Protein AF-A0AAV8YM05-F1 (afdb_monomer_lite)

Sequence (104 aa):
MAKRNELGEWKKRVKMEYVRLQQDKKSKKADDVKLAWNRNRNKMSNVLSEKQITWNDSKVTWPSGPKLPVHVSCMKSAEVIGSEGNSLSVGTVLNMYSIIVKSN

Foldseek 3Di:
DVVVVVVVVVVVVVVVVVVVVVVVVVVVVVVVVVVVVVVVVVVVVVVVVVVVVVVVPDPDDPPPDPPDPPCLVVADWDWDQDPVRDTDTDSDPDPPPDPPDDDD

Organism: NCBI:txid1586634

Structure (mmCIF, N/CA/C/O backbone):
data_AF-A0AAV8YM05-F1
#
_entry.id   AF-A0AAV8YM05-F1
#
loop_
_atom_site.group_PDB
_atom_site.id
_atom_site.type_symbol
_atom_site.label_atom_id
_atom_site.label_alt_id
_atom_site.label_comp_id
_atom_site.label_asym_id
_atom_site.label_entity_id
_atom_site.label_seq_id
_atom_site.pdbx_PDB_ins_code
_atom_site.Cartn_x
_atom_site.Cartn_y
_atom_site.Cartn_z
_atom_site.occupancy
_atom_site.B_iso_or_equiv
_atom_site.auth_seq_id
_atom_site.auth_comp_id
_atom_site.auth_asym_id
_atom_site.auth_atom_id
_atom_site.pdbx_PDB_model_num
ATOM 1 N N . MET A 1 1 ? -38.135 0.268 43.833 1.00 49.44 1 MET A N 1
ATOM 2 C CA . MET A 1 1 ? -37.383 1.333 43.123 1.00 49.44 1 MET A CA 1
ATOM 3 C C . MET A 1 1 ? -35.926 0.954 42.812 1.00 49.44 1 MET A C 1
ATOM 5 O O . MET A 1 1 ? -35.441 1.368 41.769 1.00 49.44 1 MET A O 1
ATOM 9 N N . ALA A 1 2 ? -35.260 0.111 43.617 1.00 60.53 2 ALA A N 1
ATOM 10 C CA . ALA A 1 2 ? -33.863 -0.317 43.413 1.00 60.53 2 ALA A CA 1
ATOM 11 C C . ALA A 1 2 ? -33.545 -0.922 42.023 1.00 60.53 2 ALA A C 1
ATOM 13 O O . ALA A 1 2 ? -32.627 -0.459 41.353 1.00 60.53 2 ALA A O 1
ATOM 14 N N . LYS A 1 3 ? -34.377 -1.849 41.519 1.00 58.75 3 LYS A N 1
ATOM 15 C CA . LYS A 1 3 ? -34.200 -2.489 40.192 1.00 58.75 3 LYS A CA 1
ATOM 16 C C . LYS A 1 3 ? -34.113 -1.511 39.008 1.00 58.75 3 LYS A C 1
ATOM 18 O O . LYS A 1 3 ? -33.468 -1.802 38.005 1.00 58.75 3 LYS A O 1
ATOM 23 N N . ARG A 1 4 ? -34.784 -0.354 39.090 1.00 62.53 4 ARG A N 1
ATOM 24 C CA . ARG A 1 4 ? -34.784 0.657 38.014 1.00 62.53 4 ARG A CA 1
ATOM 25 C C . ARG A 1 4 ? -33.474 1.452 37.994 1.00 62.53 4 ARG A C 1
ATOM 27 O O . ARG A 1 4 ? -32.995 1.792 36.915 1.00 62.53 4 ARG A O 1
ATOM 34 N N . ASN A 1 5 ? -32.885 1.686 39.167 1.00 65.94 5 ASN A N 1
ATOM 35 C CA . ASN A 1 5 ? -31.593 2.355 39.304 1.00 65.94 5 ASN A CA 1
ATOM 36 C C . ASN A 1 5 ? -30.441 1.445 38.852 1.00 65.94 5 ASN A C 1
ATOM 38 O O . ASN A 1 5 ? -29.568 1.907 38.123 1.00 65.94 5 ASN A O 1
ATOM 42 N N . GLU A 1 6 ? -30.484 0.146 39.164 1.00 76.88 6 GLU A N 1
ATOM 43 C CA . GLU A 1 6 ? -29.483 -0.829 38.693 1.00 76.88 6 GLU A CA 1
ATOM 44 C C . GLU A 1 6 ? -29.430 -0.937 37.163 1.00 76.88 6 GLU A C 1
ATOM 46 O O . GLU A 1 6 ? -28.349 -0.932 36.576 1.00 76.88 6 GLU A O 1
ATOM 51 N N . LEU A 1 7 ? -30.587 -0.960 36.490 1.00 86.94 7 LEU A N 1
ATOM 52 C CA . LEU A 1 7 ? -30.641 -1.001 35.025 1.00 86.94 7 LEU A CA 1
ATOM 53 C C . LEU A 1 7 ? -30.084 0.285 34.387 1.00 86.94 7 LEU A C 1
ATOM 55 O O . LEU A 1 7 ? -29.457 0.236 33.327 1.00 86.94 7 LEU A O 1
ATOM 59 N N . GLY A 1 8 ? -30.315 1.439 35.019 1.00 88.81 8 GLY A N 1
ATOM 60 C CA . GLY A 1 8 ? -29.764 2.722 34.581 1.00 88.81 8 GLY A CA 1
ATOM 61 C C . GLY A 1 8 ? -28.240 2.769 34.702 1.00 88.81 8 GLY A C 1
ATOM 62 O O . GLY A 1 8 ? -27.557 3.138 33.747 1.00 88.81 8 GLY A O 1
ATOM 63 N N . GLU A 1 9 ? -27.705 2.330 35.839 1.00 92.06 9 GLU A N 1
ATOM 64 C CA . GLU A 1 9 ? -26.260 2.254 36.079 1.00 92.06 9 GLU A CA 1
ATOM 65 C C . GLU A 1 9 ? -25.575 1.229 35.168 1.00 92.06 9 GLU A C 1
ATOM 67 O O . GLU A 1 9 ? -24.514 1.509 34.605 1.00 92.06 9 GLU A O 1
ATOM 72 N N . TRP A 1 10 ? -26.214 0.083 34.918 1.00 94.25 10 TRP A N 1
ATOM 73 C CA . TRP A 1 10 ? -25.745 -0.889 33.931 1.00 94.25 10 TRP A CA 1
ATOM 74 C C . TRP A 1 10 ? -25.646 -0.276 32.530 1.00 94.25 10 TRP A C 1
ATOM 76 O O . TRP A 1 10 ? -24.597 -0.351 31.889 1.00 94.25 10 TRP A O 1
ATOM 86 N N . LYS A 1 11 ? -26.701 0.406 32.062 1.00 94.56 11 LYS A N 1
ATOM 87 C CA . LYS A 1 11 ? -26.699 1.076 30.750 1.00 94.56 11 LYS A CA 1
ATOM 88 C C . LYS A 1 11 ? -25.593 2.128 30.634 1.00 94.56 11 LYS A C 1
ATOM 90 O O . LYS A 1 11 ? -24.962 2.221 29.581 1.00 94.56 11 LYS A O 1
ATOM 95 N N . LYS A 1 12 ? -25.327 2.896 31.697 1.00 95.19 12 LYS A N 1
ATOM 96 C CA . LYS A 1 12 ? -24.212 3.858 31.727 1.00 95.19 12 LYS A CA 1
ATOM 97 C C . LYS A 1 12 ? -22.863 3.154 31.580 1.00 95.19 12 LYS A C 1
ATOM 99 O O . LYS A 1 12 ? -22.071 3.560 30.735 1.00 95.19 12 LYS A O 1
ATOM 104 N N . ARG A 1 13 ? -22.622 2.080 32.339 1.00 96.12 13 ARG A N 1
ATOM 105 C CA . ARG A 1 13 ? -21.378 1.290 32.261 1.00 96.12 13 ARG A CA 1
ATOM 106 C C . ARG A 1 13 ? -21.162 0.694 30.875 1.00 96.12 13 ARG A C 1
ATOM 108 O O . ARG A 1 13 ? -20.082 0.849 30.317 1.00 96.12 13 ARG A O 1
ATOM 115 N N . VAL A 1 14 ? -22.203 0.108 30.281 1.00 97.56 14 VAL A N 1
ATOM 116 C CA . VAL A 1 14 ? -22.143 -0.441 28.917 1.00 97.56 14 VAL A CA 1
ATOM 117 C C . VAL A 1 14 ? -21.789 0.644 27.902 1.00 97.56 14 VAL A C 1
ATOM 119 O O . VAL A 1 14 ? -20.926 0.429 27.055 1.00 97.56 14 VAL A O 1
ATOM 122 N N . LYS A 1 15 ? -22.408 1.828 27.994 1.00 96.81 15 LYS A N 1
ATOM 123 C CA . LYS A 1 15 ? -22.096 2.944 27.094 1.00 96.81 15 LYS A CA 1
ATOM 124 C C . LYS A 1 15 ? -20.645 3.412 27.246 1.00 96.81 15 LYS A C 1
ATOM 126 O O . LYS A 1 15 ? -19.991 3.661 26.237 1.00 96.81 15 LYS A O 1
ATOM 131 N N . MET A 1 16 ? -20.144 3.521 28.477 1.00 97.25 16 MET A N 1
ATOM 132 C CA . MET A 1 16 ? -18.756 3.919 28.735 1.00 97.25 16 MET A CA 1
ATOM 133 C C . MET A 1 16 ? -17.759 2.899 28.177 1.00 97.25 16 MET A C 1
ATOM 135 O O . MET A 1 16 ? -16.847 3.285 27.450 1.00 97.25 16 MET A O 1
ATOM 139 N N . GLU A 1 17 ? -17.969 1.605 28.432 1.00 97.88 17 GLU A N 1
ATOM 140 C CA . GLU A 1 17 ? -17.105 0.549 27.890 1.00 97.88 17 GLU A CA 1
ATOM 141 C C . GLU A 1 17 ? -17.167 0.480 26.365 1.00 97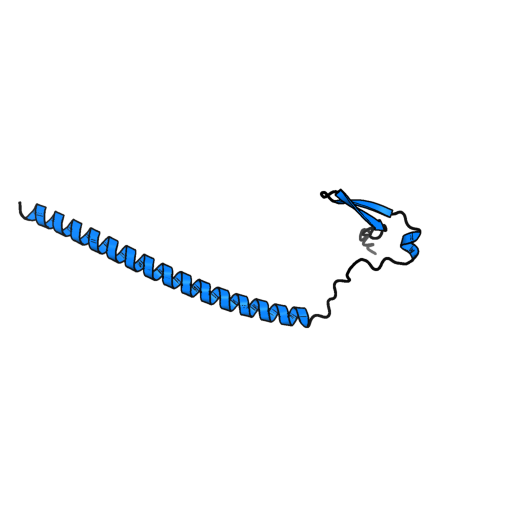.88 17 GLU A C 1
ATOM 143 O O . GLU A 1 17 ? -16.138 0.326 25.711 1.00 97.88 17 GLU A O 1
ATOM 148 N N . TYR A 1 18 ? -18.350 0.660 25.774 1.00 98.06 18 TYR A N 1
ATOM 149 C CA . TYR A 1 18 ? -18.493 0.718 24.323 1.00 98.06 18 TYR A CA 1
ATOM 150 C C . TYR A 1 18 ? -17.642 1.840 23.714 1.00 98.06 18 TYR A C 1
ATOM 152 O O . TYR A 1 18 ? -16.890 1.598 22.770 1.00 98.06 18 TYR A O 1
ATOM 160 N N . VAL A 1 19 ? -17.714 3.053 24.275 1.00 97.81 19 VAL A N 1
ATOM 161 C CA . VAL A 1 19 ? -16.928 4.200 23.795 1.00 97.81 19 VAL A CA 1
ATOM 162 C C . VAL A 1 19 ? -15.431 3.963 23.996 1.00 97.81 19 VAL A C 1
ATOM 164 O O . VAL A 1 19 ? -14.653 4.239 23.082 1.00 97.81 19 VAL A O 1
ATOM 167 N N . ARG A 1 20 ? -15.024 3.399 25.142 1.00 98.00 20 ARG A N 1
ATOM 168 C CA . ARG A 1 20 ? -13.627 3.032 25.415 1.00 98.00 20 ARG A CA 1
ATOM 169 C C . ARG A 1 20 ? -13.095 2.062 24.360 1.00 98.00 20 ARG A C 1
ATOM 171 O O . ARG A 1 20 ? -12.112 2.361 23.689 1.00 98.00 20 ARG A O 1
ATOM 178 N N . LEU A 1 21 ? -13.800 0.953 24.134 1.00 98.12 21 LEU A N 1
ATOM 179 C CA . LEU A 1 21 ? -13.421 -0.056 23.143 1.00 98.12 21 LEU A CA 1
ATOM 180 C C . LEU A 1 21 ? -13.420 0.497 21.717 1.00 98.12 21 LEU A C 1
ATOM 182 O O . LEU A 1 21 ? -12.584 0.109 20.901 1.00 98.12 21 LEU A O 1
ATOM 186 N N . GLN A 1 22 ? -14.355 1.389 21.388 1.00 98.25 22 GLN A N 1
ATOM 187 C CA . GLN A 1 22 ? -14.389 2.039 20.083 1.00 98.25 22 GLN A CA 1
ATOM 188 C C . GLN A 1 22 ? -13.153 2.921 19.875 1.00 98.25 22 GLN A C 1
ATOM 190 O O . GLN A 1 22 ? -12.542 2.862 18.804 1.00 98.25 22 GLN A O 1
ATOM 195 N N . GLN A 1 23 ? -12.775 3.707 20.884 1.00 97.50 23 GLN A N 1
ATOM 196 C CA . GLN A 1 23 ? -11.595 4.560 20.819 1.00 97.50 23 GLN A CA 1
ATOM 197 C C . GLN A 1 23 ? -10.315 3.725 20.717 1.00 97.50 23 GLN A C 1
ATOM 199 O O . GLN A 1 23 ? -9.499 3.990 19.835 1.00 97.50 23 GLN A O 1
ATOM 204 N N . ASP A 1 24 ? -10.185 2.664 21.514 1.00 97.94 24 ASP A N 1
ATOM 205 C CA . ASP A 1 24 ? -9.040 1.747 21.462 1.00 97.94 24 ASP A CA 1
ATOM 206 C C . ASP A 1 24 ? -8.905 1.093 20.079 1.00 97.94 24 ASP A C 1
ATOM 208 O O . ASP A 1 24 ? -7.825 1.080 19.483 1.00 97.94 24 ASP A O 1
ATOM 212 N N . LYS A 1 25 ? -10.018 0.613 19.505 1.00 98.25 25 LYS A N 1
ATOM 213 C CA . LYS A 1 25 ? -10.038 0.048 18.145 1.00 98.25 25 LYS A CA 1
ATOM 214 C C . LYS A 1 25 ? -9.665 1.079 17.084 1.00 98.25 25 LYS A C 1
ATOM 216 O O . LYS A 1 25 ? -8.945 0.744 16.143 1.00 98.25 25 LYS A O 1
ATOM 221 N N . LYS A 1 26 ? -10.154 2.317 17.208 1.00 97.81 26 LYS A N 1
ATOM 222 C CA . LYS A 1 26 ? -9.840 3.408 16.275 1.00 97.81 26 LYS A CA 1
ATOM 223 C C . LYS A 1 26 ? -8.353 3.751 16.318 1.00 97.81 26 LYS A C 1
ATOM 225 O O . LYS A 1 26 ? -7.743 3.851 15.256 1.00 97.81 26 LYS A O 1
ATOM 230 N N . SER A 1 27 ? -7.781 3.885 17.514 1.00 96.94 27 SER A N 1
ATOM 231 C CA . SER A 1 27 ? -6.354 4.157 17.708 1.00 96.94 27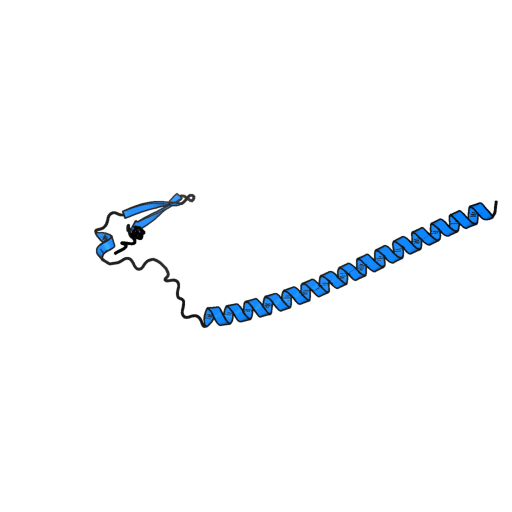 SER A CA 1
ATOM 232 C C . SER A 1 27 ? -5.499 3.032 17.128 1.00 96.94 27 SER A C 1
ATOM 234 O O . SER A 1 27 ? -4.656 3.293 16.275 1.00 96.94 27 SER A O 1
ATOM 236 N N . LYS A 1 28 ? -5.808 1.770 17.461 1.00 98.06 28 LYS A N 1
ATOM 237 C CA . LYS A 1 28 ? -5.097 0.608 16.909 1.00 98.06 28 LYS A CA 1
ATOM 238 C C . LYS A 1 28 ? -5.144 0.573 15.381 1.00 98.06 28 LYS A C 1
ATOM 240 O O . LYS A 1 28 ? -4.114 0.420 14.735 1.00 98.06 28 LYS A O 1
ATOM 245 N N . LYS A 1 29 ? -6.326 0.779 14.789 1.00 97.94 29 LYS A N 1
ATOM 246 C CA . LYS A 1 29 ? -6.477 0.822 13.328 1.00 97.94 29 LYS A CA 1
ATOM 247 C C . LYS A 1 29 ? -5.656 1.952 12.704 1.00 97.94 29 LYS A C 1
ATOM 249 O O . LYS A 1 29 ? -5.102 1.765 11.625 1.00 97.94 29 LYS A O 1
ATOM 254 N N . ALA A 1 30 ? -5.589 3.119 13.344 1.00 97.56 30 ALA A N 1
ATOM 255 C CA . ALA A 1 30 ? -4.782 4.229 12.848 1.00 97.56 30 ALA A CA 1
ATOM 256 C C . ALA A 1 30 ? -3.291 3.866 12.815 1.00 97.56 30 ALA A C 1
ATOM 258 O O . ALA A 1 30 ? -2.616 4.161 11.828 1.00 97.56 30 ALA A O 1
ATOM 259 N N . ASP A 1 31 ? -2.794 3.188 13.846 1.00 98.12 31 ASP A N 1
ATOM 260 C CA . ASP A 1 31 ? -1.399 2.751 13.907 1.00 98.12 31 ASP A CA 1
ATOM 261 C C . ASP A 1 31 ? -1.106 1.631 12.903 1.00 98.12 31 ASP A C 1
ATOM 263 O O . ASP A 1 31 ? -0.113 1.708 12.176 1.00 98.12 31 ASP A O 1
ATOM 267 N N . ASP A 1 32 ? -2.013 0.663 12.756 1.00 98.00 32 ASP A N 1
ATOM 268 C CA . ASP A 1 32 ? -1.909 -0.396 11.746 1.00 98.00 32 ASP A CA 1
ATOM 269 C C . ASP A 1 32 ? -1.843 0.189 10.325 1.00 98.00 32 ASP A C 1
ATOM 271 O O . ASP A 1 32 ? -1.004 -0.214 9.515 1.00 98.00 32 ASP A O 1
ATOM 275 N N . VAL A 1 33 ? -2.682 1.188 10.022 1.00 98.31 33 VAL A N 1
ATOM 276 C CA . VAL A 1 33 ? -2.674 1.883 8.724 1.00 98.31 33 VAL A CA 1
ATOM 277 C C . VAL A 1 33 ? -1.361 2.633 8.506 1.00 98.31 33 VAL A C 1
ATOM 279 O O . VAL A 1 33 ? -0.789 2.539 7.420 1.00 98.31 33 VAL A O 1
ATOM 282 N N . LYS A 1 34 ? -0.841 3.339 9.518 1.00 97.81 34 LYS A N 1
ATOM 283 C CA . LYS A 1 34 ? 0.458 4.030 9.422 1.00 97.81 34 LYS A CA 1
ATOM 284 C C . LYS A 1 34 ? 1.598 3.046 9.161 1.00 97.81 34 LYS A C 1
ATOM 286 O O . LYS A 1 34 ? 2.439 3.293 8.297 1.00 97.81 34 LYS A O 1
ATOM 291 N N . LEU A 1 35 ? 1.619 1.917 9.868 1.00 98.25 35 LEU A N 1
ATOM 292 C CA . LEU A 1 35 ? 2.618 0.868 9.665 1.00 98.25 35 LEU A CA 1
ATOM 293 C C . LEU A 1 35 ? 2.522 0.270 8.259 1.00 98.25 35 LEU A C 1
ATOM 295 O O . LEU A 1 35 ? 3.543 0.126 7.585 1.00 98.25 35 LEU A O 1
ATOM 299 N N . ALA A 1 36 ? 1.311 -0.041 7.793 1.00 98.06 36 ALA A N 1
ATOM 300 C CA . ALA A 1 36 ? 1.080 -0.557 6.448 1.00 98.06 36 ALA A CA 1
ATOM 301 C C . ALA A 1 36 ? 1.524 0.441 5.367 1.00 98.06 36 ALA A C 1
ATOM 303 O O . ALA A 1 36 ? 2.192 0.050 4.409 1.00 98.06 36 ALA A O 1
ATOM 304 N N . TRP A 1 37 ? 1.222 1.730 5.546 1.00 98.19 37 TRP A N 1
ATOM 305 C CA . TRP A 1 37 ? 1.660 2.797 4.648 1.00 98.19 37 TRP A CA 1
ATOM 306 C C . TRP A 1 37 ? 3.184 2.890 4.570 1.00 98.19 37 TRP A C 1
ATOM 308 O O . TRP A 1 37 ? 3.747 2.882 3.477 1.00 98.19 37 TRP A O 1
ATOM 318 N N . ASN A 1 38 ? 3.865 2.914 5.718 1.00 97.88 38 ASN A N 1
ATOM 319 C CA . ASN A 1 38 ? 5.325 2.989 5.764 1.00 97.88 38 ASN A CA 1
ATOM 320 C C . ASN A 1 38 ? 5.976 1.769 5.100 1.00 97.88 38 ASN A C 1
ATOM 322 O O . ASN A 1 38 ? 6.908 1.916 4.310 1.00 97.88 38 ASN A O 1
ATOM 326 N N . ARG A 1 39 ? 5.444 0.565 5.349 1.00 98.06 39 ARG A N 1
ATOM 327 C CA . ARG A 1 39 ? 5.900 -0.661 4.676 1.00 98.06 39 ARG A CA 1
ATOM 328 C C . ARG A 1 39 ? 5.703 -0.588 3.163 1.00 98.06 39 ARG A C 1
ATOM 330 O O . ARG A 1 39 ? 6.611 -0.955 2.422 1.00 98.06 39 ARG A O 1
ATOM 337 N N . ASN A 1 40 ? 4.550 -0.100 2.703 1.00 98.00 40 ASN A N 1
ATOM 338 C CA . ASN A 1 40 ? 4.275 0.064 1.278 1.00 98.00 40 ASN A CA 1
ATOM 339 C C . ASN A 1 40 ? 5.236 1.075 0.641 1.00 98.00 40 ASN A C 1
ATOM 341 O O . ASN A 1 40 ? 5.867 0.770 -0.364 1.00 98.00 40 ASN A O 1
ATOM 345 N N . ARG A 1 41 ? 5.437 2.233 1.275 1.00 97.81 41 ARG A N 1
ATOM 346 C CA . ARG A 1 41 ? 6.375 3.253 0.798 1.00 97.81 41 ARG A CA 1
ATOM 347 C C . ARG A 1 41 ? 7.791 2.698 0.635 1.00 97.81 41 ARG A C 1
ATOM 349 O O . ARG A 1 41 ? 8.407 2.924 -0.402 1.00 97.81 41 ARG A O 1
ATOM 356 N N . ASN A 1 42 ? 8.278 1.937 1.613 1.00 97.69 42 ASN A N 1
ATOM 357 C CA . ASN A 1 42 ? 9.595 1.302 1.529 1.00 97.69 42 ASN A CA 1
ATOM 358 C C . ASN A 1 42 ? 9.650 0.277 0.389 1.00 97.69 42 ASN A C 1
ATOM 360 O O . ASN A 1 42 ? 10.589 0.281 -0.401 1.00 97.69 42 ASN A O 1
ATOM 364 N N . LYS A 1 43 ? 8.609 -0.553 0.243 1.00 98.06 43 LYS A N 1
ATOM 365 C CA . LYS A 1 43 ? 8.506 -1.510 -0.866 1.00 98.06 43 LYS A CA 1
ATOM 366 C C . LYS A 1 43 ? 8.517 -0.805 -2.226 1.00 98.06 43 LYS A C 1
ATOM 368 O O . LYS A 1 43 ? 9.244 -1.225 -3.119 1.00 98.06 43 LYS A O 1
ATOM 373 N N . MET A 1 44 ? 7.738 0.264 -2.382 1.00 97.25 44 MET A N 1
ATOM 374 C CA . MET A 1 44 ? 7.706 1.069 -3.603 1.00 97.25 44 MET A CA 1
ATOM 375 C C . MET A 1 44 ? 9.062 1.695 -3.906 1.00 97.25 44 MET A C 1
ATOM 377 O O . MET A 1 44 ? 9.484 1.668 -5.056 1.00 97.25 44 MET A O 1
ATOM 381 N N . SER A 1 45 ? 9.743 2.229 -2.890 1.00 97.38 45 SER A N 1
ATOM 382 C CA . SER A 1 45 ? 11.082 2.797 -3.050 1.00 97.38 45 SER A CA 1
ATOM 383 C C . SER A 1 45 ? 12.040 1.768 -3.640 1.00 97.38 45 SER A C 1
ATOM 385 O O . SER A 1 45 ? 12.701 2.059 -4.629 1.00 97.38 45 SER A O 1
ATOM 387 N N . ASN A 1 46 ? 12.053 0.550 -3.094 1.00 96.81 46 ASN A N 1
ATOM 388 C CA . ASN A 1 46 ? 12.926 -0.518 -3.578 1.00 96.81 46 ASN A CA 1
ATOM 389 C C . ASN A 1 46 ? 12.601 -0.902 -5.028 1.00 96.81 46 ASN A C 1
ATOM 391 O O . ASN A 1 46 ? 13.492 -0.923 -5.869 1.00 96.81 46 ASN A O 1
ATOM 395 N N . VAL A 1 47 ? 11.318 -1.115 -5.344 1.00 97.19 47 VAL A N 1
ATOM 396 C CA . VAL A 1 47 ? 10.878 -1.463 -6.707 1.00 97.19 47 VAL A CA 1
ATOM 397 C C . VAL A 1 47 ? 11.245 -0.369 -7.714 1.00 97.19 47 VAL A C 1
ATOM 399 O O . VAL A 1 47 ? 11.654 -0.667 -8.834 1.00 97.19 47 VAL A O 1
ATOM 402 N N . LEU A 1 48 ? 11.090 0.905 -7.344 1.00 96.38 48 LEU A N 1
ATOM 403 C CA . LEU A 1 48 ? 11.463 2.021 -8.212 1.00 96.38 48 LEU A CA 1
ATOM 404 C C . LEU A 1 48 ? 12.977 2.097 -8.408 1.00 96.38 48 LEU A C 1
ATOM 406 O O . LEU A 1 48 ? 13.416 2.296 -9.536 1.00 96.38 48 LEU A O 1
ATOM 410 N N . SER A 1 49 ? 13.769 1.888 -7.355 1.00 96.12 49 SER A N 1
ATOM 411 C CA . SER A 1 49 ? 15.229 1.828 -7.462 1.00 96.12 49 SER A CA 1
ATOM 412 C C . SER A 1 49 ? 15.689 0.692 -8.379 1.00 96.12 49 SER A C 1
ATOM 414 O O . SER A 1 49 ? 16.505 0.926 -9.265 1.00 96.12 49 SER A O 1
ATOM 416 N N . GLU A 1 50 ? 15.124 -0.509 -8.245 1.00 95.44 50 GLU A N 1
ATOM 417 C CA . GLU A 1 50 ? 15.425 -1.654 -9.120 1.00 95.44 50 GLU A CA 1
ATOM 418 C 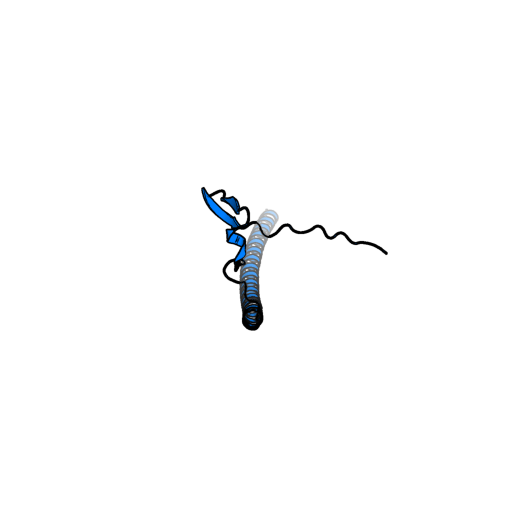C . GLU A 1 50 ? 15.071 -1.368 -10.587 1.00 95.44 50 GLU A C 1
ATOM 420 O O . GLU A 1 50 ? 15.863 -1.631 -11.498 1.00 95.44 50 GLU A O 1
ATOM 425 N N . LYS A 1 51 ? 13.898 -0.770 -10.829 1.00 93.12 51 LYS A N 1
ATOM 426 C CA . LYS A 1 51 ? 13.493 -0.356 -12.177 1.00 93.12 51 LYS A CA 1
ATOM 427 C C . LYS A 1 51 ? 14.392 0.733 -12.742 1.00 93.12 51 LYS A C 1
ATOM 429 O O . LYS A 1 51 ? 14.674 0.698 -13.933 1.00 93.12 51 LYS A O 1
ATOM 434 N N . GLN A 1 52 ? 14.846 1.674 -11.918 1.00 92.44 52 GLN A N 1
ATOM 435 C CA . GLN A 1 52 ? 15.755 2.729 -12.353 1.00 92.44 52 GLN A CA 1
ATOM 436 C C . GLN A 1 52 ? 17.111 2.159 -12.767 1.00 92.44 52 GLN A C 1
ATOM 438 O O . GLN A 1 52 ? 17.647 2.576 -13.787 1.00 92.44 52 GLN A O 1
ATOM 443 N N . ILE A 1 53 ? 17.648 1.201 -12.007 1.00 92.94 53 ILE A N 1
ATOM 444 C CA . ILE A 1 53 ? 18.885 0.497 -12.371 1.00 92.94 53 ILE A CA 1
ATOM 445 C C . ILE A 1 53 ? 18.687 -0.205 -13.717 1.00 92.94 53 ILE A C 1
ATOM 447 O O . ILE A 1 53 ? 19.421 0.063 -14.660 1.00 92.94 53 ILE A O 1
ATOM 451 N N . THR A 1 54 ? 17.611 -0.986 -13.848 1.00 90.31 54 THR A N 1
ATOM 452 C CA . THR A 1 54 ? 17.266 -1.682 -15.100 1.00 90.31 54 THR A CA 1
ATOM 453 C C . THR A 1 54 ? 17.111 -0.716 -16.282 1.00 90.31 54 THR A C 1
ATOM 455 O O . THR A 1 54 ? 17.547 -1.007 -17.393 1.00 90.31 54 THR A O 1
ATOM 458 N N . TRP A 1 55 ? 16.487 0.444 -16.057 1.00 87.06 55 TRP A N 1
ATOM 459 C CA . TRP A 1 55 ? 16.324 1.488 -17.066 1.00 87.06 55 TRP A CA 1
ATOM 460 C C . TRP A 1 55 ? 17.665 2.100 -17.477 1.00 87.06 55 TRP A C 1
ATOM 462 O O . TRP A 1 55 ? 17.926 2.237 -18.669 1.00 87.06 55 TRP A O 1
ATOM 472 N N . ASN A 1 56 ? 18.524 2.429 -16.512 1.00 86.56 56 ASN A N 1
ATOM 473 C CA . ASN A 1 56 ? 19.847 2.997 -16.771 1.00 86.56 56 ASN A CA 1
ATOM 474 C C . ASN A 1 56 ? 20.770 2.006 -17.494 1.00 86.56 56 ASN A C 1
ATOM 476 O O . ASN A 1 56 ? 21.560 2.418 -18.340 1.00 86.56 56 ASN A O 1
ATOM 480 N N . ASP A 1 57 ? 20.646 0.713 -17.193 1.00 89.25 57 ASP A N 1
ATOM 481 C CA . ASP A 1 57 ? 21.382 -0.353 -17.879 1.00 89.25 57 ASP A CA 1
ATOM 482 C C . ASP A 1 57 ? 20.851 -0.594 -19.302 1.00 89.25 57 ASP A C 1
ATOM 484 O O . ASP A 1 57 ? 21.555 -1.124 -20.171 1.00 89.25 57 ASP A O 1
ATOM 488 N N . SER A 1 58 ? 19.605 -0.195 -19.576 1.00 82.88 58 SER A N 1
ATOM 489 C CA . SER A 1 58 ? 19.024 -0.303 -20.906 1.00 82.88 58 SER A CA 1
ATOM 490 C C . SER A 1 58 ? 19.672 0.714 -21.854 1.00 82.88 58 SER A C 1
ATOM 492 O O . SER A 1 58 ? 19.668 1.920 -21.628 1.00 82.88 58 SER A O 1
ATOM 494 N N . LYS A 1 59 ? 20.205 0.238 -22.984 1.00 77.19 59 LYS A N 1
ATOM 495 C CA . LYS A 1 59 ? 20.791 1.090 -24.041 1.00 77.19 59 LYS A CA 1
ATOM 496 C C . LYS A 1 59 ? 19.733 1.819 -24.886 1.00 77.19 59 LYS A C 1
ATOM 498 O O . LYS A 1 59 ? 20.028 2.252 -25.999 1.00 77.19 59 LYS A O 1
ATOM 503 N N . VAL A 1 60 ? 18.491 1.899 -24.406 1.00 74.69 60 VAL A N 1
ATOM 504 C CA . VAL A 1 60 ? 17.370 2.469 -25.154 1.00 74.69 60 VAL A CA 1
ATOM 505 C C . VAL A 1 60 ? 17.470 3.985 -25.083 1.00 74.69 60 VAL A C 1
ATOM 507 O O . VAL A 1 60 ? 17.110 4.613 -24.092 1.00 74.69 60 VAL A O 1
ATOM 510 N N . THR A 1 61 ? 17.975 4.585 -26.154 1.00 70.56 61 THR A N 1
ATOM 511 C CA . THR A 1 61 ? 17.951 6.031 -26.333 1.00 70.56 61 THR A CA 1
ATOM 512 C C . THR A 1 61 ? 16.692 6.415 -27.099 1.00 70.56 61 THR A C 1
ATOM 514 O O . THR A 1 61 ? 16.441 5.928 -28.199 1.00 70.56 61 THR A O 1
ATOM 517 N N . TRP A 1 62 ? 15.886 7.307 -26.524 1.00 69.94 62 TRP A N 1
ATOM 518 C CA . TRP A 1 62 ? 14.910 8.062 -27.303 1.00 69.94 62 TRP A CA 1
ATOM 519 C C . TRP A 1 62 ? 15.679 9.194 -27.985 1.00 69.94 62 TRP A C 1
ATOM 521 O O . TRP A 1 62 ? 16.163 10.086 -27.283 1.00 69.94 62 TRP A O 1
ATOM 531 N N . PRO A 1 63 ? 15.886 9.160 -29.312 1.00 69.88 63 PRO A N 1
ATOM 532 C CA . PRO A 1 63 ? 16.574 10.250 -29.983 1.00 69.88 63 PRO A CA 1
ATOM 533 C C . PRO A 1 63 ? 15.794 11.547 -29.753 1.00 69.88 63 PRO A C 1
ATOM 535 O O . PRO A 1 63 ? 14.583 11.610 -29.976 1.00 69.88 63 PRO A O 1
ATOM 538 N N . SER A 1 64 ? 16.495 12.576 -29.273 1.00 59.31 64 SER A N 1
ATOM 539 C CA . SER A 1 64 ? 15.938 13.921 -29.158 1.00 59.31 64 SER A CA 1
ATOM 540 C C . SER A 1 64 ? 15.717 14.462 -30.568 1.00 59.31 64 SER A C 1
ATOM 542 O O . SER A 1 64 ? 16.659 14.861 -31.252 1.00 59.31 64 SER A O 1
ATOM 544 N N . GLY A 1 65 ? 14.466 14.401 -31.010 1.00 63.69 65 GLY A N 1
ATOM 545 C CA . GLY A 1 65 ? 14.026 14.884 -32.310 1.00 63.69 65 GLY A CA 1
ATOM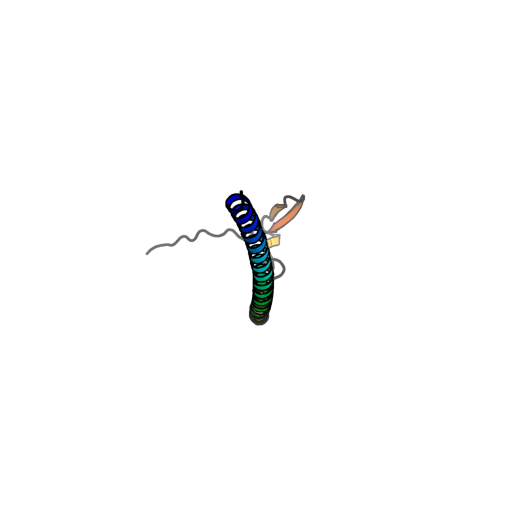 546 C C . GLY A 1 65 ? 14.234 13.885 -33.456 1.00 63.69 65 GLY A C 1
ATOM 547 O O . GLY A 1 65 ? 15.166 13.073 -33.449 1.00 63.69 65 GLY A O 1
ATOM 548 N N . PRO A 1 66 ? 13.363 13.929 -34.478 1.00 62.16 66 PRO A N 1
ATOM 549 C CA . PRO A 1 66 ? 13.574 13.157 -35.688 1.00 62.16 66 PRO A CA 1
ATOM 550 C C . PRO A 1 66 ? 14.847 13.666 -36.368 1.00 62.16 66 PRO A C 1
ATOM 552 O O . PRO A 1 66 ? 14.935 14.830 -36.759 1.00 62.16 66 PRO A O 1
ATOM 555 N N . LYS A 1 67 ? 15.847 12.794 -36.536 1.00 58.53 67 LYS A N 1
ATOM 556 C CA . LYS A 1 67 ? 16.961 13.064 -37.448 1.00 58.53 67 LYS A CA 1
ATOM 557 C C . LYS A 1 67 ? 16.394 12.969 -38.862 1.00 58.53 67 LYS A C 1
ATOM 559 O O . LYS A 1 67 ? 16.345 11.889 -39.446 1.00 58.53 67 LYS A O 1
ATOM 564 N N . LEU A 1 68 ? 15.849 14.082 -39.348 1.00 66.31 68 LEU A N 1
ATOM 565 C CA . LEU A 1 68 ? 15.186 14.133 -40.642 1.00 66.31 68 LEU A CA 1
ATOM 566 C C . LEU A 1 68 ? 16.209 13.789 -41.737 1.00 66.31 68 LEU A C 1
ATOM 568 O O . LEU A 1 68 ? 17.310 14.349 -41.742 1.00 66.31 68 LEU A O 1
ATOM 572 N N . PRO A 1 69 ? 15.890 12.856 -42.649 1.00 68.94 69 PRO A N 1
ATOM 573 C CA . PRO A 1 69 ? 16.721 12.595 -43.815 1.00 68.94 69 PRO A CA 1
ATOM 574 C C . PRO A 1 69 ? 16.975 13.875 -44.622 1.00 68.94 69 PRO A C 1
ATOM 576 O O . PRO A 1 69 ? 16.108 14.740 -44.715 1.00 68.94 69 PRO A O 1
ATOM 579 N N . VAL A 1 70 ? 18.138 13.975 -45.272 1.00 69.00 70 VAL A N 1
ATOM 580 C CA . VAL A 1 70 ? 18.562 15.183 -46.017 1.00 69.00 70 VAL A CA 1
ATOM 581 C C . VAL A 1 70 ? 17.552 15.606 -47.097 1.00 69.00 70 VAL A C 1
ATOM 583 O O . VAL A 1 70 ? 17.415 16.792 -47.381 1.00 69.00 70 VAL A O 1
ATOM 586 N N . HIS A 1 71 ? 16.802 14.656 -47.662 1.00 70.62 71 HIS A N 1
ATOM 587 C CA . HIS A 1 71 ? 15.794 14.916 -48.693 1.00 70.62 71 HIS A CA 1
ATOM 588 C C . HIS A 1 71 ? 14.471 15.494 -48.155 1.00 70.62 71 HIS A C 1
ATOM 590 O O . HIS A 1 71 ? 13.604 15.848 -48.945 1.00 70.62 71 HIS A O 1
ATOM 596 N N . VAL A 1 72 ? 14.277 15.630 -46.838 1.00 66.31 72 VAL A N 1
ATOM 597 C CA . VAL A 1 72 ? 13.041 16.218 -46.285 1.00 66.31 72 VAL A CA 1
ATOM 598 C C . VAL A 1 72 ? 12.865 17.685 -46.709 1.00 66.31 72 VAL A C 1
ATOM 600 O O . VAL A 1 72 ? 11.738 18.162 -46.784 1.00 66.31 72 VAL A O 1
ATOM 603 N N . SER A 1 73 ? 13.947 18.380 -47.080 1.00 64.44 73 SER A N 1
ATOM 604 C CA . SER A 1 73 ? 13.907 19.751 -47.614 1.00 64.44 73 SER A CA 1
ATOM 605 C C . SER A 1 73 ? 13.202 19.879 -48.969 1.00 64.44 73 SER A C 1
ATOM 607 O O . SER A 1 73 ? 12.726 20.962 -49.299 1.00 64.44 73 SER A O 1
ATOM 609 N N . CYS A 1 74 ? 13.120 18.797 -49.749 1.00 66.44 74 CYS A N 1
ATOM 610 C CA . CYS A 1 74 ? 12.417 18.774 -51.032 1.00 66.44 74 CYS A CA 1
ATOM 611 C C . CYS A 1 74 ? 11.056 18.057 -50.970 1.00 66.44 74 CYS A C 1
ATOM 613 O O . CYS A 1 74 ? 10.383 17.928 -51.993 1.00 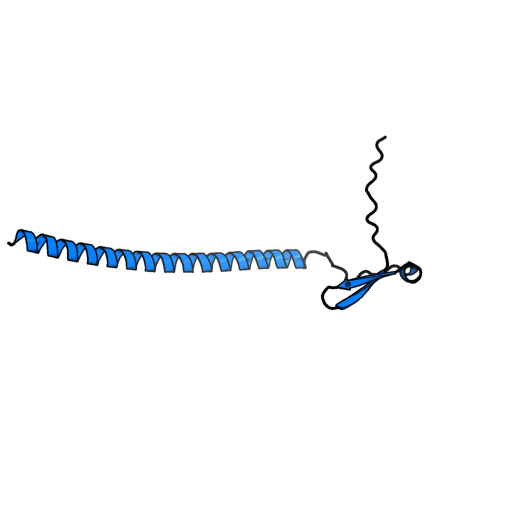66.44 74 CYS A O 1
ATOM 615 N N . MET A 1 75 ? 10.620 17.613 -49.783 1.00 68.56 75 MET A N 1
ATOM 616 C CA . MET A 1 75 ? 9.298 17.020 -49.559 1.00 68.56 75 MET A CA 1
ATOM 617 C C . MET A 1 75 ? 8.266 18.084 -49.161 1.00 68.56 75 MET A C 1
ATOM 619 O O . MET A 1 75 ? 8.605 19.118 -48.591 1.00 68.56 75 MET A O 1
ATOM 623 N N . LYS A 1 76 ? 6.977 17.818 -49.416 1.00 65.38 76 LYS A N 1
ATOM 624 C CA . LYS A 1 76 ? 5.887 18.667 -48.904 1.00 65.38 76 LYS A CA 1
ATOM 625 C C . LYS A 1 76 ? 5.897 18.635 -47.373 1.00 65.38 76 LYS A C 1
ATOM 627 O O . LYS A 1 76 ? 5.911 17.551 -46.791 1.00 65.38 76 LYS A O 1
ATOM 632 N N . SER A 1 77 ? 5.878 19.796 -46.730 1.00 65.31 77 SER A N 1
ATOM 633 C CA . SER A 1 77 ? 5.720 19.930 -45.280 1.00 65.31 77 SER A CA 1
ATOM 634 C C . SER A 1 77 ? 4.244 20.067 -44.908 1.00 65.31 77 SER A C 1
ATOM 636 O O . SER A 1 77 ? 3.454 20.625 -45.671 1.00 65.31 77 SER A O 1
ATOM 638 N N . ALA A 1 78 ? 3.876 19.561 -43.733 1.00 64.25 78 ALA A N 1
ATOM 639 C CA . ALA A 1 78 ? 2.586 19.828 -43.112 1.00 64.25 78 ALA A CA 1
ATOM 640 C C . ALA A 1 78 ? 2.812 20.650 -41.840 1.00 64.25 78 ALA A C 1
ATOM 642 O O . ALA A 1 78 ? 3.697 20.340 -41.041 1.00 64.25 78 ALA A O 1
ATOM 643 N N . GLU A 1 79 ? 2.013 21.694 -41.648 1.00 63.38 79 GLU A N 1
ATOM 644 C CA . GLU A 1 79 ? 2.027 22.472 -40.413 1.00 63.38 79 GLU A CA 1
ATOM 645 C C . GLU A 1 79 ? 0.999 21.894 -39.444 1.00 63.38 79 GLU A C 1
ATOM 647 O O . GLU A 1 79 ? -0.190 21.805 -39.752 1.00 63.38 79 GLU A O 1
ATOM 652 N N . VAL A 1 80 ? 1.466 21.479 -38.268 1.00 67.44 80 VAL A N 1
ATOM 653 C CA . VAL A 1 80 ? 0.606 21.054 -37.165 1.00 67.44 80 VAL A CA 1
ATOM 654 C C . VAL A 1 80 ? 0.579 22.182 -36.150 1.00 67.44 80 VAL A C 1
ATOM 656 O O . VAL A 1 80 ? 1.593 22.491 -35.525 1.00 67.44 80 VAL A O 1
ATOM 659 N N . ILE A 1 81 ? -0.584 22.802 -35.987 1.00 68.62 81 ILE A N 1
ATOM 660 C CA . ILE A 1 81 ? -0.801 23.825 -34.967 1.00 68.62 81 ILE A CA 1
ATOM 661 C C . ILE A 1 81 ? -1.348 23.113 -33.732 1.00 68.62 81 ILE A C 1
ATOM 663 O O . ILE A 1 81 ? -2.444 22.553 -33.759 1.00 68.62 81 ILE A O 1
ATOM 667 N N .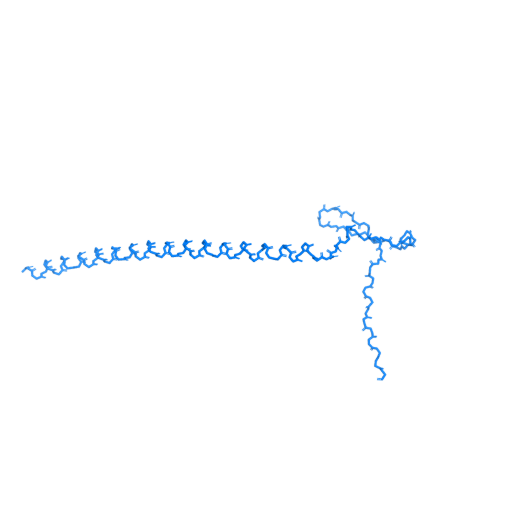 GLY A 1 82 ? -0.553 23.084 -32.663 1.00 64.88 82 GLY A N 1
ATOM 668 C CA . GLY A 1 82 ? -1.008 22.587 -31.369 1.00 64.88 82 GLY A CA 1
ATOM 669 C C . GLY A 1 82 ? -2.045 23.528 -30.752 1.00 64.88 82 GLY A C 1
ATOM 670 O O . GLY A 1 82 ? -2.084 24.713 -31.073 1.00 64.88 82 GLY A O 1
ATOM 671 N N . SER A 1 83 ? -2.857 23.022 -29.821 1.00 71.38 83 SER A N 1
ATOM 672 C CA . SER A 1 83 ? -3.909 23.807 -29.144 1.00 71.38 83 SER A CA 1
ATOM 673 C C . SER A 1 83 ? -3.397 25.088 -28.464 1.00 71.38 83 SER A C 1
ATOM 675 O O . SER A 1 83 ? -4.165 26.020 -28.259 1.00 71.38 83 SER A O 1
ATOM 677 N N . GLU A 1 84 ? -2.103 25.141 -28.144 1.00 72.19 84 GLU A N 1
ATOM 678 C CA . GLU A 1 84 ? -1.420 26.276 -27.509 1.00 72.19 84 GLU A CA 1
ATOM 679 C C . GLU A 1 84 ? -0.873 27.306 -28.523 1.00 72.19 84 GLU A C 1
ATOM 681 O O . GLU A 1 84 ? -0.054 28.151 -28.175 1.00 72.19 84 GLU A O 1
ATOM 686 N N . GLY A 1 85 ? -1.251 27.212 -29.804 1.00 62.66 85 GLY A N 1
ATOM 687 C CA . GLY A 1 85 ? -0.823 28.143 -30.858 1.00 62.66 85 GLY A CA 1
ATOM 688 C C . GLY A 1 85 ? 0.603 27.930 -31.378 1.00 62.66 85 GLY A C 1
ATOM 689 O O . GLY A 1 85 ? 1.026 28.618 -32.304 1.00 62.66 85 GLY A O 1
ATOM 690 N N . ASN A 1 86 ? 1.339 26.956 -30.838 1.00 53.88 86 ASN A N 1
ATOM 691 C CA . ASN A 1 86 ? 2.655 26.582 -31.349 1.00 53.88 86 ASN A CA 1
ATOM 692 C C . ASN A 1 86 ? 2.510 25.784 -32.651 1.00 53.88 86 ASN A C 1
ATOM 694 O O . ASN A 1 86 ? 1.958 24.679 -32.652 1.00 53.88 86 ASN A O 1
ATOM 698 N N . SER A 1 87 ? 3.019 26.341 -33.751 1.00 56.97 87 SER A N 1
ATOM 699 C CA . SER A 1 87 ? 3.084 25.682 -35.054 1.00 56.97 87 SER A CA 1
ATOM 700 C C . SER A 1 87 ? 4.379 24.876 -35.187 1.00 56.97 87 SER A C 1
ATOM 702 O O . SER A 1 87 ? 5.488 25.398 -35.079 1.00 56.97 87 SER A O 1
ATOM 704 N N . LEU A 1 88 ? 4.240 23.572 -35.419 1.00 60.62 88 LEU A N 1
ATOM 705 C CA . LEU A 1 88 ? 5.342 22.673 -35.742 1.00 60.62 88 LEU A CA 1
ATOM 706 C C . LEU A 1 88 ? 5.233 22.288 -37.217 1.00 60.62 88 LEU A C 1
ATOM 708 O O . LEU A 1 88 ? 4.266 21.649 -37.631 1.00 60.62 88 LEU A O 1
ATOM 712 N N . SER A 1 89 ? 6.233 22.668 -38.011 1.00 54.72 89 SER A N 1
ATOM 713 C CA . SER A 1 89 ? 6.368 22.183 -39.385 1.00 54.72 89 SER A CA 1
ATOM 714 C C . SER A 1 89 ? 6.968 20.781 -39.343 1.00 54.72 89 SER A C 1
ATOM 716 O O . SER A 1 89 ? 8.145 20.598 -39.023 1.00 54.72 89 SER A O 1
ATOM 718 N N . VAL A 1 90 ? 6.136 19.773 -39.597 1.00 62.12 90 VAL A N 1
ATOM 719 C CA . VAL A 1 90 ? 6.544 18.369 -39.621 1.00 62.12 90 VAL A CA 1
ATOM 720 C C . VAL A 1 90 ? 6.807 17.994 -41.076 1.00 62.12 90 VAL A C 1
ATOM 722 O O . VAL A 1 90 ? 5.918 18.052 -41.929 1.00 62.12 90 VAL A O 1
ATOM 725 N N . GLY A 1 91 ? 8.052 17.618 -41.379 1.00 54.12 91 GLY A N 1
ATOM 726 C CA . GLY A 1 91 ? 8.392 17.022 -42.668 1.00 54.12 91 GLY A CA 1
ATOM 727 C C . GLY A 1 91 ? 7.615 15.720 -42.839 1.00 54.12 91 GLY A C 1
ATOM 728 O O . GLY A 1 91 ? 7.660 14.868 -41.954 1.00 54.12 91 GLY A O 1
ATOM 729 N N . THR A 1 92 ? 6.869 15.580 -43.935 1.00 54.34 92 THR A N 1
ATOM 730 C CA . THR A 1 92 ? 5.924 14.473 -44.152 1.00 54.34 92 THR A CA 1
ATOM 731 C C . THR A 1 92 ? 6.644 13.132 -44.310 1.00 54.34 92 THR A C 1
ATOM 733 O O . THR A 1 92 ? 6.850 12.640 -45.412 1.00 54.34 92 THR A O 1
ATOM 736 N N . VAL A 1 93 ? 7.020 12.516 -43.197 1.00 51.72 93 VAL A N 1
ATOM 737 C CA . VAL A 1 93 ? 7.367 11.099 -43.082 1.00 51.72 93 VAL A CA 1
ATOM 738 C C . VAL A 1 93 ? 6.833 10.725 -41.703 1.00 51.72 93 VAL A C 1
ATOM 740 O O . VAL A 1 93 ? 7.383 11.143 -40.696 1.00 51.72 93 VAL A O 1
ATOM 743 N N . LEU A 1 94 ? 5.630 10.171 -41.586 1.00 47.59 94 LEU A N 1
ATOM 744 C CA . LEU A 1 94 ? 5.372 8.748 -41.756 1.00 47.59 94 LEU A CA 1
ATOM 745 C C . LEU A 1 94 ? 3.958 8.552 -42.322 1.00 47.59 94 LEU A C 1
ATOM 747 O O . LEU A 1 94 ? 2.972 8.628 -41.593 1.00 47.59 94 LEU A O 1
ATOM 751 N N . ASN A 1 95 ? 3.851 8.227 -43.609 1.00 43.75 95 ASN A N 1
ATOM 752 C CA . ASN A 1 95 ? 2.715 7.425 -44.049 1.00 43.75 95 ASN A CA 1
ATOM 753 C C . ASN A 1 95 ? 2.933 6.049 -43.398 1.00 43.75 95 ASN A C 1
ATOM 755 O O . ASN A 1 95 ? 3.873 5.344 -43.771 1.00 43.75 95 ASN A O 1
ATOM 759 N N . MET A 1 96 ? 2.149 5.690 -42.374 1.00 43.62 96 MET A N 1
ATOM 760 C CA . MET A 1 96 ? 2.077 4.300 -41.914 1.00 43.62 96 MET A CA 1
ATOM 761 C C . MET A 1 96 ? 1.493 3.501 -43.076 1.00 43.62 96 MET A C 1
ATOM 763 O O . MET A 1 96 ? 0.277 3.443 -43.242 1.00 43.62 96 MET A O 1
ATOM 767 N N . TYR A 1 97 ? 2.354 2.959 -43.937 1.00 41.97 97 TYR A N 1
ATOM 768 C CA . TYR A 1 97 ? 1.910 2.075 -45.000 1.00 41.97 97 TYR A CA 1
ATOM 769 C C . TYR A 1 97 ? 1.087 0.950 -44.372 1.00 41.97 97 TYR A C 1
ATOM 771 O O . TYR A 1 97 ? 1.537 0.251 -43.462 1.00 41.97 97 TYR A O 1
ATOM 779 N N . SER A 1 98 ? -0.146 0.830 -44.852 1.00 34.78 98 SER A N 1
ATOM 780 C CA . SER A 1 98 ? -1.029 -0.295 -44.609 1.00 34.78 98 SER A CA 1
ATOM 781 C C . SER A 1 98 ? -0.270 -1.602 -44.850 1.00 34.78 98 SER A C 1
ATOM 783 O O . SER A 1 98 ? 0.356 -1.797 -45.892 1.00 34.78 98 SER A O 1
ATOM 785 N N . ILE A 1 99 ? -0.315 -2.511 -43.875 1.00 39.25 99 ILE A N 1
ATOM 786 C CA . ILE A 1 99 ? 0.192 -3.874 -44.036 1.00 39.25 99 ILE A CA 1
ATOM 787 C C . ILE A 1 99 ? -0.755 -4.577 -45.014 1.00 39.25 99 ILE A C 1
ATOM 789 O O . ILE A 1 99 ? -1.800 -5.088 -44.620 1.00 39.25 99 ILE A O 1
ATOM 793 N N . ILE A 1 100 ? -0.421 -4.579 -46.304 1.00 38.44 100 ILE A N 1
ATOM 794 C CA . ILE A 1 100 ? -1.068 -5.470 -47.269 1.00 38.44 100 ILE A CA 1
ATOM 795 C C . ILE A 1 100 ? -0.356 -6.818 -47.157 1.00 38.44 100 ILE A C 1
ATOM 797 O O . ILE A 1 100 ? 0.687 -7.043 -47.770 1.00 38.44 100 ILE A O 1
ATOM 801 N N . VAL A 1 101 ? -0.921 -7.713 -46.345 1.00 33.78 101 VAL A N 1
ATOM 802 C CA . VAL A 1 101 ? -0.576 -9.139 -46.361 1.00 33.78 101 VAL A CA 1
ATOM 803 C C . VAL A 1 101 ? -1.028 -9.699 -47.710 1.00 33.78 101 VAL A C 1
ATOM 805 O O . VAL A 1 101 ? -2.226 -9.818 -47.960 1.00 33.78 101 VAL A O 1
ATOM 808 N N . LYS A 1 102 ? -0.091 -10.028 -48.604 1.00 31.58 102 LYS A N 1
ATOM 809 C CA . LYS A 1 102 ? -0.394 -10.876 -49.763 1.00 31.58 102 LYS A CA 1
ATOM 810 C C . LYS A 1 102 ? -0.263 -12.336 -49.338 1.00 31.58 102 LYS A C 1
ATOM 812 O O . LYS A 1 102 ? 0.839 -12.787 -49.041 1.00 31.58 102 LYS A O 1
ATOM 817 N N . SER A 1 103 ? -1.393 -13.040 -49.297 1.00 33.19 103 SER A N 1
ATOM 818 C CA . SER A 1 103 ? -1.424 -14.504 -49.287 1.00 33.19 103 SER A CA 1
ATOM 819 C C . SER A 1 103 ? -0.974 -14.999 -50.659 1.00 33.19 103 SER A C 1
ATOM 821 O O . SER A 1 103 ? -1.522 -14.547 -51.667 1.00 33.19 103 SER A O 1
ATOM 823 N N . ASN A 1 104 ? 0.014 -15.893 -50.680 1.00 37.31 104 ASN A N 1
ATOM 824 C CA . ASN A 1 104 ? 0.122 -16.899 -51.739 1.00 37.31 104 ASN A CA 1
ATOM 825 C C . ASN A 1 104 ? -0.820 -18.062 -51.419 1.00 37.31 104 ASN A C 1
ATOM 827 O O . ASN A 1 104 ? -1.206 -18.176 -50.229 1.00 37.31 104 ASN A O 1
#

Secondary structure (DSSP, 8-state):
-HHHHHHHHHHHHHHHHHHHHHHHHHHHHHHHHHHHHHHHHHHHHHHHHHHHHHHHH------SS----GGGGGSPEEEEE-TTS-EEEEES------------

Radius of gyration: 34.81 Å; chains: 1; bounding box: 59×45×95 Å

pLDDT: mean 77.26, std 20.5, range [31.58, 98.31]